Protein AF-A0A3D5E305-F1 (afdb_monomer_lite)

Structure (mmCIF, N/CA/C/O backbone):
data_AF-A0A3D5E305-F1
#
_entry.id   AF-A0A3D5E305-F1
#
loop_
_atom_site.group_PDB
_atom_site.id
_atom_site.type_symbol
_atom_site.label_atom_id
_atom_site.label_alt_id
_atom_site.label_comp_id
_atom_site.label_asym_id
_atom_site.label_entity_id
_atom_site.label_seq_id
_atom_site.pdbx_PDB_ins_code
_atom_site.Cartn_x
_atom_site.Cartn_y
_atom_site.Cartn_z
_atom_site.occupancy
_atom_site.B_iso_or_equiv
_atom_site.auth_seq_id
_atom_site.auth_comp_id
_atom_site.auth_asym_id
_atom_site.auth_atom_id
_atom_site.pdbx_PDB_model_num
ATOM 1 N N . MET A 1 1 ? -7.624 -13.210 17.495 1.00 49.19 1 MET A N 1
ATOM 2 C CA . MET A 1 1 ? -8.219 -12.017 18.137 1.00 49.19 1 MET A CA 1
ATOM 3 C C . MET A 1 1 ? -9.069 -11.338 17.083 1.00 49.19 1 MET A C 1
ATOM 5 O O . MET A 1 1 ? -8.622 -11.290 15.946 1.00 49.19 1 MET A O 1
ATOM 9 N N . ALA A 1 2 ? -10.304 -10.945 17.397 1.00 49.50 2 ALA A N 1
ATOM 10 C CA . ALA A 1 2 ? -11.157 -10.279 16.416 1.00 49.50 2 ALA A CA 1
ATOM 11 C C . ALA A 1 2 ? -10.540 -8.913 16.094 1.00 49.50 2 ALA A C 1
ATOM 13 O O . ALA A 1 2 ? -10.390 -8.101 17.002 1.00 49.50 2 ALA A O 1
ATOM 14 N N . SER A 1 3 ? -10.135 -8.701 14.845 1.00 56.62 3 SER A N 1
ATOM 15 C CA . SER A 1 3 ? -9.758 -7.380 14.346 1.00 56.62 3 SER A CA 1
ATOM 16 C C . SER A 1 3 ? -11.057 -6.682 13.947 1.00 56.62 3 SER A C 1
ATOM 18 O O . SER A 1 3 ? -11.637 -7.084 12.938 1.00 56.62 3 SER A O 1
ATOM 20 N N . PRO A 1 4 ? -11.583 -5.734 14.745 1.00 68.62 4 PRO A N 1
ATOM 21 C CA . PRO A 1 4 ? -12.825 -5.054 14.400 1.00 68.62 4 PRO A CA 1
ATOM 22 C C . PRO A 1 4 ? -12.640 -4.316 13.071 1.00 68.62 4 PRO A C 1
ATOM 24 O O . PRO A 1 4 ? -11.663 -3.595 12.882 1.00 68.62 4 PRO A O 1
ATOM 27 N N . SER A 1 5 ? -13.569 -4.530 12.146 1.00 73.81 5 SER A N 1
ATOM 28 C CA . SER A 1 5 ? -13.535 -3.978 10.786 1.00 73.81 5 SER A CA 1
ATOM 29 C C . SER A 1 5 ? -14.327 -2.674 10.657 1.00 73.81 5 SER A C 1
ATOM 31 O O . SER A 1 5 ? -14.221 -1.968 9.656 1.00 73.81 5 SER A O 1
ATOM 33 N N . SER A 1 6 ? -15.114 -2.339 11.684 1.00 81.56 6 SER A N 1
ATOM 34 C CA . SER A 1 6 ? -15.962 -1.150 11.728 1.00 81.56 6 SER A CA 1
ATOM 35 C C . SER A 1 6 ? -15.926 -0.463 13.096 1.00 81.56 6 SER A C 1
ATOM 37 O O . SER A 1 6 ? -15.647 -1.091 14.121 1.00 81.56 6 SER A O 1
ATOM 39 N N . ARG A 1 7 ? -16.264 0.837 13.129 1.00 78.88 7 ARG A N 1
ATOM 40 C CA . ARG A 1 7 ? -16.392 1.607 14.382 1.00 78.88 7 ARG A CA 1
ATOM 41 C C . ARG A 1 7 ? -17.350 0.954 15.376 1.00 78.88 7 ARG A C 1
ATOM 43 O O . ARG A 1 7 ? -17.046 0.908 16.561 1.00 78.88 7 ARG A O 1
ATOM 50 N N . ALA A 1 8 ? -18.476 0.424 14.902 1.00 83.94 8 ALA A N 1
ATOM 51 C CA . ALA A 1 8 ? -19.464 -0.221 15.762 1.00 83.94 8 ALA A CA 1
ATOM 52 C C . ALA A 1 8 ? -18.885 -1.463 16.464 1.00 83.94 8 ALA A C 1
ATOM 54 O O . ALA A 1 8 ? -19.029 -1.610 17.676 1.00 83.94 8 ALA A O 1
ATOM 55 N N . GLU A 1 9 ? -18.158 -2.311 15.728 1.00 84.12 9 GLU A N 1
ATOM 56 C CA . GLU A 1 9 ? -17.481 -3.481 16.303 1.00 84.12 9 GLU A CA 1
ATOM 57 C C . GLU A 1 9 ? -16.400 -3.084 17.315 1.00 84.12 9 GLU A C 1
ATOM 59 O O . GLU A 1 9 ? -16.259 -3.742 18.349 1.00 84.12 9 GLU A O 1
ATOM 64 N N . LEU A 1 10 ? -15.665 -1.997 17.051 1.00 82.81 10 LEU A N 1
ATOM 65 C CA . LEU A 1 10 ? -14.663 -1.461 17.974 1.00 82.81 10 LEU A CA 1
ATOM 66 C C . LEU A 1 10 ? -15.306 -1.000 19.290 1.00 82.81 10 LEU A C 1
ATOM 68 O O . LEU A 1 10 ? -14.818 -1.351 20.363 1.00 82.81 10 LEU A O 1
ATOM 72 N N . ILE A 1 11 ? -16.430 -0.280 19.223 1.00 85.25 11 ILE A N 1
ATOM 73 C CA . ILE A 1 11 ? -17.167 0.182 20.409 1.00 85.25 11 ILE A CA 1
ATOM 74 C C . ILE A 1 11 ? -17.637 -1.009 21.246 1.00 85.25 11 ILE A C 1
ATOM 76 O O . ILE A 1 11 ? -17.383 -1.053 22.451 1.00 85.25 11 ILE A O 1
ATOM 80 N N . THR A 1 12 ? -18.272 -2.005 20.623 1.00 85.38 12 THR A N 1
ATOM 81 C CA . THR A 1 12 ? -18.732 -3.213 21.326 1.00 85.38 12 THR A CA 1
ATOM 82 C C . THR A 1 12 ? -17.568 -3.984 21.951 1.00 85.38 12 THR A C 1
ATOM 84 O O . THR A 1 12 ? -17.677 -4.473 23.077 1.00 85.38 12 THR A O 1
ATOM 87 N N . TYR A 1 13 ? -16.430 -4.075 21.258 1.00 85.69 13 TYR A N 1
ATOM 88 C CA . TYR A 1 13 ? -15.226 -4.702 21.797 1.00 85.69 13 TYR A CA 1
ATOM 89 C C . TYR A 1 13 ? -14.703 -3.970 23.043 1.00 85.69 13 TYR A C 1
ATOM 91 O O . TYR A 1 13 ? -14.416 -4.618 24.053 1.00 85.69 13 TYR A O 1
ATOM 99 N N . CYS A 1 14 ? -14.634 -2.636 23.000 1.00 84.25 14 CYS A N 1
ATOM 100 C CA . CYS A 1 14 ? -14.194 -1.804 24.120 1.00 84.25 14 CYS A CA 1
ATOM 101 C C . CYS A 1 14 ? -15.149 -1.882 25.319 1.00 84.25 14 CYS A C 1
ATOM 103 O O . CYS A 1 14 ? -14.693 -2.063 26.447 1.00 84.25 14 CYS A O 1
ATOM 105 N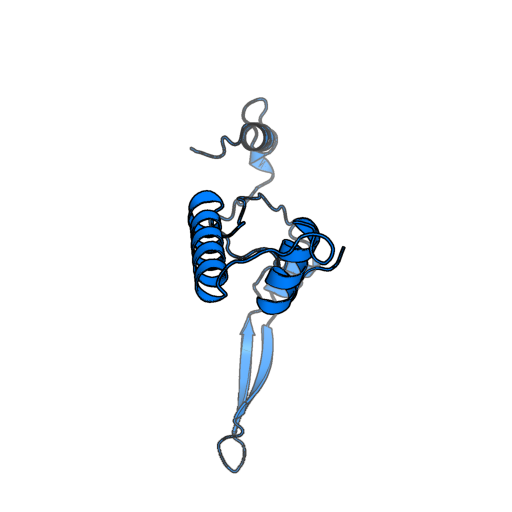 N . LYS A 1 15 ? -16.470 -1.825 25.101 1.00 86.00 15 LYS A N 1
ATOM 106 C CA . LYS A 1 15 ? -17.444 -1.954 26.197 1.00 86.00 15 LYS A CA 1
ATOM 107 C C . LYS A 1 15 ? -17.390 -3.341 26.859 1.00 86.00 15 LYS A C 1
ATOM 109 O O . LYS A 1 15 ? -17.461 -3.443 28.083 1.00 86.00 15 LYS A O 1
ATOM 114 N N . ARG A 1 16 ? -17.139 -4.404 26.082 1.00 87.12 16 ARG A N 1
ATOM 115 C CA . ARG A 1 16 ? -16.910 -5.757 26.624 1.00 87.12 16 ARG A CA 1
ATOM 116 C C . ARG A 1 16 ? -15.632 -5.851 27.462 1.00 87.12 16 ARG A C 1
ATOM 118 O O . ARG A 1 16 ? -15.627 -6.522 28.487 1.00 87.12 16 ARG A O 1
ATOM 125 N N . GLN A 1 17 ? -14.559 -5.182 27.043 1.00 84.19 17 GLN A N 1
ATOM 126 C CA . GLN A 1 17 ? -13.331 -5.043 27.842 1.00 84.19 17 GLN A CA 1
ATOM 127 C C . GLN A 1 17 ? -13.590 -4.308 29.167 1.00 84.19 17 GLN A C 1
ATOM 129 O O . GLN A 1 17 ? -13.039 -4.688 30.195 1.00 84.19 17 GLN A O 1
ATOM 134 N N . LEU 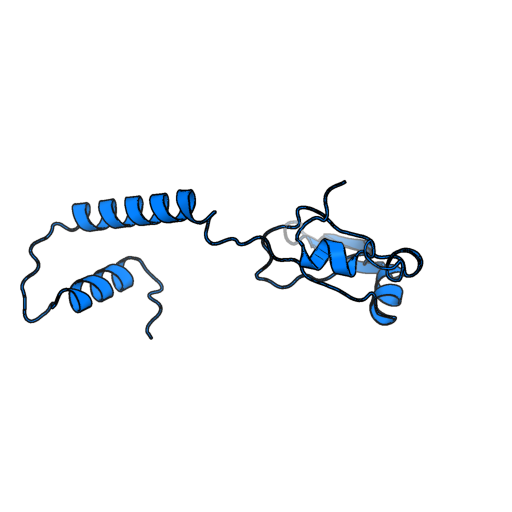A 1 18 ? -14.472 -3.306 29.157 1.00 83.62 18 LEU A N 1
ATOM 135 C CA . LEU A 1 18 ? -14.840 -2.528 30.343 1.00 83.62 18 LEU A CA 1
ATOM 136 C C . LEU A 1 18 ? -15.776 -3.279 31.314 1.00 83.62 18 LEU A C 1
ATOM 138 O O . LEU A 1 18 ? -16.005 -2.814 32.429 1.00 83.62 18 LEU A O 1
ATOM 142 N N . GLY A 1 19 ? -16.285 -4.455 30.927 1.00 82.94 19 GLY A N 1
ATOM 143 C CA . GLY A 1 19 ? -17.088 -5.326 31.790 1.00 82.94 19 GLY A CA 1
ATOM 144 C C . GLY A 1 19 ? -18.583 -5.368 31.467 1.00 82.94 19 GLY A C 1
ATOM 145 O O . GLY A 1 19 ? -19.345 -5.970 32.229 1.00 82.94 19 GLY A O 1
ATOM 146 N N . GLU A 1 20 ? -19.023 -4.792 30.345 1.00 86.38 20 GLU A N 1
ATOM 147 C CA . GLU A 1 20 ? -20.359 -5.077 29.804 1.00 86.38 20 GLU A CA 1
ATOM 148 C C . GLU A 1 20 ? -20.418 -6.570 29.403 1.00 86.38 20 GLU A C 1
ATOM 150 O O . GLU A 1 20 ? -19.497 -7.048 28.728 1.00 86.38 20 GLU A O 1
ATOM 155 N N . PRO A 1 21 ? -21.427 -7.366 29.827 1.00 78.75 21 PRO A N 1
ATOM 156 C CA .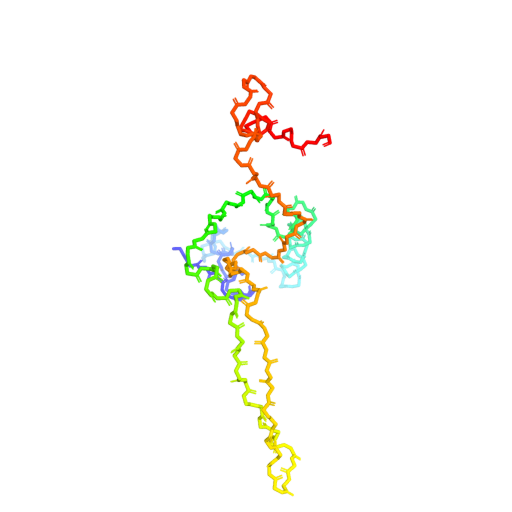 PRO A 1 21 ? -22.774 -6.991 30.288 1.00 78.75 21 PRO A CA 1
ATOM 157 C C . PRO A 1 21 ? -22.991 -6.948 31.813 1.00 78.75 21 PRO A C 1
ATOM 159 O O . PRO A 1 21 ? -24.113 -6.716 32.257 1.00 78.75 21 PRO A O 1
ATOM 162 N N . VAL A 1 22 ? -21.967 -7.227 32.626 1.00 80.38 22 VAL A N 1
ATOM 163 C CA . VAL A 1 22 ? -22.113 -7.321 34.093 1.00 80.38 22 VAL A CA 1
ATOM 164 C C . VAL A 1 22 ? -22.172 -5.932 34.732 1.00 80.38 22 VAL A C 1
ATOM 166 O O . VAL A 1 22 ? -22.949 -5.705 35.657 1.00 80.38 22 VAL A O 1
ATOM 169 N N . LEU A 1 23 ? -21.368 -4.998 34.223 1.00 79.56 23 LEU A N 1
ATOM 170 C CA . LEU A 1 23 ? -21.377 -3.592 34.613 1.00 79.56 23 LEU A CA 1
ATOM 171 C C . LEU A 1 23 ? -22.124 -2.776 33.555 1.00 79.56 23 LEU A C 1
ATOM 173 O O . LEU A 1 23 ? -21.835 -2.879 32.364 1.00 79.56 23 LEU A O 1
ATOM 177 N N . GLN A 1 24 ? -23.077 -1.951 33.995 1.00 80.75 24 GLN A N 1
ATOM 178 C CA . GLN A 1 24 ? -23.757 -0.998 33.120 1.00 80.75 24 GLN A CA 1
ATOM 179 C C . GLN A 1 24 ? -22.864 0.226 32.913 1.00 80.75 24 GLN A C 1
ATOM 181 O O . GLN A 1 24 ? -22.637 1.011 33.835 1.00 80.75 24 GLN A O 1
ATOM 186 N N . VAL A 1 25 ? -22.348 0.376 31.694 1.00 80.19 25 VAL A N 1
ATOM 187 C CA . VAL A 1 25 ? -21.513 1.509 31.290 1.00 80.19 25 VAL A CA 1
ATOM 188 C C . VAL A 1 25 ? -22.418 2.602 30.726 1.00 80.19 25 VAL A C 1
ATOM 190 O O . VAL A 1 25 ? -22.805 2.567 29.561 1.00 80.19 25 VAL A O 1
ATOM 193 N N . ASN A 1 26 ? -22.765 3.577 31.565 1.00 81.88 26 ASN A N 1
ATOM 194 C CA . ASN A 1 26 ? -23.635 4.691 31.186 1.00 81.88 26 ASN A CA 1
ATOM 195 C C . ASN A 1 26 ? -22.809 5.831 30.570 1.00 81.88 26 ASN A C 1
ATOM 197 O O . ASN A 1 26 ? -22.416 6.764 31.267 1.00 81.88 26 ASN A O 1
ATOM 201 N N . ILE A 1 27 ? -22.522 5.728 29.272 1.00 83.44 27 ILE A N 1
ATOM 202 C CA . ILE A 1 27 ? -21.833 6.756 28.478 1.00 83.44 27 ILE A CA 1
ATOM 203 C C . ILE A 1 27 ? -22.672 7.022 27.227 1.00 83.44 27 ILE A C 1
ATOM 205 O O . ILE A 1 27 ? -23.204 6.082 26.638 1.00 83.44 27 ILE A O 1
ATOM 209 N N . ASP A 1 28 ? -22.790 8.291 26.843 1.00 89.19 28 ASP A N 1
ATOM 210 C CA . ASP A 1 28 ? -23.480 8.697 25.618 1.00 89.19 28 ASP A CA 1
ATOM 211 C C . ASP A 1 28 ? -22.691 8.294 24.357 1.00 89.19 28 ASP A C 1
ATOM 213 O O . ASP A 1 28 ? -21.456 8.324 24.341 1.00 89.19 28 ASP A O 1
ATOM 217 N N . ASP A 1 29 ? -23.394 7.940 23.283 1.00 84.38 29 ASP A N 1
ATOM 218 C CA . ASP A 1 29 ? -22.785 7.451 22.042 1.00 84.38 29 ASP A CA 1
ATOM 219 C C . ASP A 1 29 ? -21.990 8.552 21.314 1.00 84.38 29 ASP A C 1
ATOM 221 O O . ASP A 1 29 ? -21.011 8.260 20.623 1.00 84.38 29 ASP A O 1
ATOM 225 N N . GLU A 1 30 ? -22.349 9.827 21.495 1.00 87.62 30 GLU A N 1
ATOM 226 C CA . GLU A 1 30 ? -21.587 10.961 20.954 1.00 87.62 30 GLU A CA 1
ATOM 227 C C . GLU A 1 30 ? -20.206 11.084 21.621 1.00 87.62 30 GLU A C 1
ATOM 229 O O . GLU A 1 30 ? -19.187 11.208 20.941 1.00 87.62 30 GLU A O 1
ATOM 234 N N . GLN A 1 31 ? -20.148 10.929 22.946 1.00 84.50 31 GLN A N 1
ATOM 235 C CA . GLN A 1 31 ? -18.899 10.983 23.713 1.00 84.50 31 GLN A CA 1
ATOM 236 C C . GLN A 1 31 ? -17.943 9.851 23.320 1.00 84.50 31 GLN A C 1
ATOM 238 O O . GLN A 1 31 ? -16.736 10.060 23.208 1.00 84.50 31 GLN A O 1
ATOM 243 N N . VAL A 1 32 ? -18.480 8.658 23.051 1.00 87.00 32 VAL A N 1
ATOM 244 C CA . VAL A 1 32 ? -17.691 7.520 22.558 1.00 87.00 32 VAL A CA 1
ATOM 245 C C . VAL A 1 32 ? -17.073 7.827 21.193 1.00 87.00 32 VAL A C 1
ATOM 247 O O . VAL A 1 32 ? -15.905 7.513 20.970 1.00 87.00 32 VAL A O 1
ATOM 250 N N . ASN A 1 33 ? -17.826 8.450 20.284 1.00 86.44 33 ASN A N 1
ATOM 251 C CA . ASN A 1 33 ? -17.307 8.812 18.967 1.00 86.44 33 ASN A CA 1
ATOM 252 C C . ASN A 1 33 ? -16.210 9.879 19.057 1.00 86.44 33 ASN A C 1
ATOM 254 O O . ASN A 1 33 ? -15.155 9.675 18.462 1.00 86.44 33 ASN A O 1
ATOM 258 N N . ASN A 1 34 ? -16.405 10.927 19.863 1.00 89.12 34 ASN A N 1
ATOM 259 C CA . ASN A 1 34 ? -15.406 11.984 20.053 1.00 89.12 34 ASN A CA 1
ATOM 260 C C . ASN A 1 34 ? -14.071 11.429 20.585 1.00 89.12 34 ASN A C 1
ATOM 262 O O . ASN A 1 34 ? -13.015 11.737 20.045 1.00 89.12 34 ASN A O 1
ATOM 266 N N . VAL A 1 35 ? -14.105 10.528 21.575 1.00 86.56 35 VAL A N 1
ATOM 267 C CA . VAL A 1 35 ? -12.882 9.893 22.109 1.00 86.56 35 VAL A CA 1
ATOM 268 C C . VAL A 1 35 ? -12.186 9.015 21.065 1.00 86.56 35 VAL A C 1
ATOM 270 O O . VAL A 1 35 ? -10.957 8.947 21.032 1.00 86.56 35 VAL A O 1
ATOM 273 N N . ILE A 1 36 ? -12.945 8.330 20.206 1.00 87.31 36 ILE A N 1
ATOM 274 C CA . ILE A 1 36 ? -12.375 7.534 19.112 1.00 87.31 36 ILE A CA 1
ATOM 275 C C . ILE A 1 36 ? -11.685 8.446 18.092 1.00 87.31 36 ILE A C 1
ATOM 277 O O . ILE A 1 36 ? -10.582 8.124 17.651 1.00 87.31 36 ILE A O 1
ATOM 281 N N . ASP A 1 37 ? -12.305 9.571 17.737 1.00 87.50 37 ASP A N 1
ATOM 282 C CA . ASP A 1 37 ? -11.720 10.570 16.839 1.00 87.50 37 ASP A CA 1
ATOM 283 C C . ASP A 1 37 ? -10.427 11.164 17.411 1.00 87.50 37 ASP A C 1
ATOM 285 O O . ASP A 1 37 ? -9.396 11.123 16.736 1.00 87.50 37 ASP A O 1
ATOM 289 N N . ASP A 1 38 ? -10.436 11.579 18.680 1.00 87.94 38 ASP A N 1
ATOM 290 C CA . ASP A 1 38 ? -9.242 12.068 19.379 1.00 87.94 38 ASP A CA 1
ATOM 291 C C . ASP A 1 38 ? -8.138 11.005 19.435 1.00 87.94 38 ASP A C 1
ATOM 293 O O . ASP A 1 38 ? -6.962 11.300 19.227 1.00 87.94 38 ASP A O 1
ATOM 297 N N . THR A 1 39 ? -8.498 9.740 19.674 1.00 84.31 39 THR A N 1
ATOM 298 C CA . THR A 1 39 ? -7.535 8.627 19.707 1.00 84.31 39 THR A CA 1
ATOM 299 C C . THR A 1 39 ? -6.891 8.415 18.341 1.00 84.31 39 THR A C 1
ATOM 301 O O . THR A 1 39 ? -5.679 8.205 18.251 1.00 84.31 39 THR A O 1
ATOM 304 N N . PHE A 1 40 ? -7.680 8.478 17.265 1.00 81.81 40 PHE A N 1
ATOM 305 C CA . PHE A 1 40 ? -7.135 8.387 15.917 1.00 81.81 40 PHE A CA 1
ATOM 306 C C . PHE A 1 40 ? -6.239 9.575 15.604 1.00 81.81 40 PHE A C 1
ATOM 308 O O . PHE A 1 40 ? -5.144 9.360 15.095 1.00 81.81 40 PHE A O 1
ATOM 315 N N . GLN A 1 41 ? -6.647 10.797 15.938 1.00 82.81 41 GLN A N 1
ATOM 316 C CA . GLN A 1 41 ? -5.803 11.973 15.758 1.00 82.81 41 GLN A CA 1
ATOM 317 C C . GLN A 1 41 ? -4.482 11.836 16.528 1.00 82.81 41 GLN A C 1
ATOM 319 O O . GLN A 1 41 ? -3.409 11.997 15.947 1.00 82.81 41 GLN A O 1
ATOM 324 N N . PHE A 1 42 ? -4.541 11.429 17.797 1.00 82.19 42 PHE A N 1
ATOM 325 C CA . PHE A 1 42 ? -3.362 11.199 18.627 1.00 82.19 42 PHE A CA 1
ATOM 326 C C . PHE A 1 42 ? -2.421 10.149 18.022 1.00 82.19 42 PHE A C 1
ATOM 328 O O . PHE A 1 42 ? -1.203 10.340 18.019 1.00 82.19 42 PHE A O 1
ATOM 335 N N . PHE A 1 43 ? -2.967 9.056 17.478 1.00 78.62 43 PHE A N 1
ATOM 336 C CA . PHE A 1 43 ? -2.190 8.023 16.794 1.00 78.62 43 PHE A CA 1
ATOM 337 C C . PHE A 1 43 ? -1.538 8.542 15.505 1.00 78.62 43 PHE A C 1
ATOM 339 O O . PHE A 1 43 ? -0.373 8.246 15.240 1.00 78.62 43 PHE A O 1
ATOM 346 N N . GLN A 1 44 ? -2.257 9.335 14.711 1.00 76.44 44 GLN A N 1
ATOM 347 C CA . GLN A 1 44 ? -1.720 9.913 13.477 1.00 76.44 44 GLN A CA 1
ATOM 348 C C . GLN A 1 44 ? -0.561 10.874 13.775 1.00 76.44 44 GLN A C 1
ATOM 350 O O . GLN A 1 44 ? 0.482 10.790 13.124 1.00 76.44 44 GLN A O 1
ATOM 355 N N . GLU A 1 45 ? -0.710 11.720 14.798 1.00 77.12 45 GLU A N 1
ATOM 356 C CA . GLU A 1 45 ? 0.295 12.705 15.208 1.00 77.12 45 GLU A CA 1
ATOM 357 C C . GLU A 1 45 ? 1.531 12.066 15.860 1.00 77.12 45 GLU A C 1
ATOM 359 O O . GLU A 1 45 ? 2.657 12.445 15.539 1.00 77.12 45 GLU A O 1
ATOM 364 N N . ASN A 1 46 ? 1.356 11.079 16.748 1.00 74.19 46 ASN A N 1
ATOM 365 C CA . ASN A 1 46 ? 2.478 10.492 17.494 1.00 74.19 46 ASN A CA 1
ATOM 366 C C . ASN A 1 46 ? 3.166 9.333 16.768 1.00 74.19 46 ASN A C 1
ATOM 368 O O . ASN A 1 46 ? 4.348 9.083 17.002 1.00 74.19 46 ASN A O 1
ATOM 372 N N . CYS A 1 47 ? 2.453 8.608 15.905 1.00 67.62 47 CYS A N 1
ATOM 373 C CA . CYS A 1 47 ? 2.972 7.395 15.273 1.00 67.62 47 CYS A CA 1
ATOM 374 C C . CYS A 1 47 ? 3.186 7.530 13.760 1.00 67.62 47 CYS A C 1
ATOM 376 O O . CYS A 1 47 ? 3.396 6.510 13.112 1.00 67.62 47 CYS A O 1
ATOM 378 N N . TYR A 1 48 ? 3.140 8.739 13.179 1.00 65.25 48 TYR A N 1
ATOM 379 C CA . TYR A 1 48 ? 3.293 8.956 11.729 1.00 65.25 48 TYR A CA 1
ATOM 380 C C . TYR A 1 48 ? 2.371 8.038 10.902 1.00 65.25 48 TYR A C 1
ATOM 382 O O . TYR A 1 48 ? 2.827 7.330 10.005 1.00 65.25 48 TYR A O 1
ATOM 390 N N . ASN A 1 49 ? 1.076 7.979 11.235 1.00 65.31 49 ASN A N 1
ATOM 391 C CA . ASN A 1 49 ? 0.124 7.013 10.648 1.00 65.31 49 ASN A CA 1
ATOM 392 C C . ASN A 1 49 ? 0.524 5.526 10.804 1.00 65.31 49 ASN A C 1
ATOM 394 O O . ASN A 1 49 ? 0.080 4.679 10.032 1.00 65.31 49 ASN A O 1
ATOM 398 N N . GLY A 1 50 ? 1.356 5.186 11.790 1.00 68.44 50 GLY A N 1
ATOM 399 C CA . GLY A 1 50 ? 1.897 3.837 11.969 1.00 68.44 50 GLY A CA 1
ATOM 400 C C . GLY A 1 50 ? 2.998 3.475 10.968 1.00 68.44 50 GLY A C 1
ATOM 401 O O . GLY A 1 50 ? 3.274 2.294 10.776 1.00 68.44 50 GLY A O 1
ATOM 402 N N . MET A 1 51 ? 3.608 4.464 10.309 1.00 70.94 51 MET A N 1
ATOM 403 C CA . MET A 1 51 ? 4.690 4.240 9.355 1.00 70.94 51 MET A CA 1
ATOM 404 C C . MET A 1 51 ? 6.046 4.351 10.050 1.00 70.94 51 MET A C 1
ATOM 406 O O . MET A 1 51 ? 6.395 5.386 10.615 1.00 70.94 51 MET A O 1
ATOM 410 N N . GLU A 1 52 ? 6.842 3.292 9.955 1.00 75.44 52 GLU A N 1
ATOM 411 C CA . GLU A 1 52 ? 8.228 3.281 10.409 1.00 75.44 52 GLU A CA 1
ATOM 412 C C . GLU A 1 52 ? 9.184 3.390 9.216 1.00 75.44 52 GLU A C 1
ATOM 414 O O . GLU A 1 52 ? 8.943 2.842 8.136 1.00 75.44 52 GLU A O 1
ATOM 419 N N . ARG A 1 53 ? 10.304 4.097 9.405 1.00 75.38 53 ARG A N 1
ATOM 420 C CA . ARG A 1 53 ? 11.380 4.141 8.411 1.00 75.38 53 ARG A CA 1
ATOM 421 C C . ARG A 1 53 ? 12.165 2.832 8.463 1.00 75.38 53 ARG A C 1
ATOM 423 O O . ARG A 1 53 ? 12.999 2.651 9.341 1.00 75.38 53 ARG A O 1
ATOM 430 N N . ALA A 1 54 ? 11.937 1.964 7.485 1.00 78.12 54 ALA A N 1
ATOM 431 C CA . ALA A 1 54 ? 12.693 0.730 7.308 1.00 78.12 54 ALA A CA 1
ATOM 432 C C . ALA A 1 54 ? 13.655 0.821 6.112 1.00 78.12 54 ALA A C 1
ATOM 434 O O . ALA A 1 54 ? 13.350 1.449 5.095 1.00 78.12 54 ALA A O 1
ATOM 435 N N . TYR A 1 55 ? 14.808 0.156 6.218 1.00 83.38 55 TYR A N 1
ATOM 436 C CA . TYR A 1 55 ? 15.717 -0.062 5.093 1.00 83.38 55 TYR A CA 1
ATOM 437 C C . TYR A 1 55 ? 15.440 -1.435 4.474 1.00 83.38 55 TYR A C 1
ATOM 439 O O . TYR A 1 55 ? 15.601 -2.463 5.130 1.00 83.38 55 TYR A O 1
ATOM 447 N N . LEU A 1 56 ? 15.033 -1.451 3.204 1.00 83.44 56 LEU A N 1
ATOM 448 C CA . LEU A 1 56 ? 14.829 -2.669 2.419 1.00 83.44 56 LEU A CA 1
ATOM 449 C C . LEU A 1 56 ? 15.996 -2.853 1.446 1.00 83.44 56 LEU A C 1
ATOM 451 O O . LEU A 1 56 ? 16.408 -1.904 0.779 1.00 83.44 56 LEU A O 1
ATOM 455 N N . TYR A 1 57 ? 16.509 -4.078 1.356 1.00 83.38 57 TYR A N 1
ATOM 456 C CA . TYR A 1 57 ? 17.542 -4.456 0.397 1.00 83.38 57 TYR A CA 1
ATOM 457 C C . TYR A 1 57 ? 16.919 -5.272 -0.739 1.00 83.38 57 TYR A C 1
ATOM 459 O O . TYR A 1 57 ? 16.178 -6.222 -0.500 1.00 83.38 57 TYR A O 1
ATOM 467 N N . HIS A 1 58 ? 17.228 -4.901 -1.982 1.00 84.50 58 HIS A N 1
ATOM 468 C CA . HIS A 1 58 ? 16.864 -5.666 -3.176 1.00 84.50 58 HIS A CA 1
ATOM 469 C C . HIS A 1 58 ? 18.114 -5.903 -4.015 1.00 84.50 58 HIS A C 1
ATOM 471 O O . HIS A 1 58 ? 18.776 -4.949 -4.430 1.00 84.50 58 HIS A O 1
ATOM 477 N N . GLU A 1 59 ? 18.443 -7.167 -4.262 1.00 84.44 59 GLU A N 1
ATOM 478 C CA . GLU A 1 59 ? 19.529 -7.531 -5.167 1.00 84.44 59 GLU A CA 1
ATOM 479 C C . GLU A 1 59 ? 19.016 -7.532 -6.611 1.00 84.44 59 GLU A C 1
ATOM 481 O O . GLU A 1 59 ? 18.032 -8.195 -6.932 1.00 84.44 59 GLU A O 1
ATOM 486 N N . ILE A 1 60 ? 19.690 -6.797 -7.502 1.00 85.00 60 ILE A N 1
ATOM 487 C CA . ILE A 1 60 ? 19.323 -6.767 -8.923 1.00 85.00 60 ILE A CA 1
ATOM 488 C C . ILE A 1 60 ? 19.693 -8.109 -9.564 1.00 85.00 60 ILE A C 1
ATOM 490 O O . ILE A 1 60 ? 20.856 -8.358 -9.901 1.00 85.00 60 ILE A O 1
ATOM 494 N N . SER A 1 61 ? 18.678 -8.943 -9.779 1.00 87.31 61 SER A N 1
ATOM 495 C CA . SER A 1 61 ? 18.812 -10.263 -10.393 1.00 87.31 61 SER A CA 1
ATOM 496 C C . SER A 1 61 ? 18.988 -10.198 -11.922 1.00 87.31 61 SER A C 1
ATOM 498 O O . SER A 1 61 ? 18.815 -9.155 -12.561 1.00 87.31 61 SER A O 1
ATOM 500 N N . ALA A 1 62 ? 19.343 -11.328 -12.546 1.00 85.75 62 ALA A N 1
ATOM 501 C CA . ALA A 1 62 ? 19.398 -11.442 -14.009 1.00 85.75 62 ALA A CA 1
ATOM 502 C C . ALA A 1 62 ? 18.010 -11.268 -14.661 1.00 85.75 62 ALA A C 1
ATOM 504 O O . ALA A 1 62 ? 17.900 -10.673 -15.738 1.00 85.75 62 ALA A O 1
ATOM 505 N N . ASP A 1 63 ? 16.955 -11.713 -13.979 1.00 84.88 63 ASP A N 1
ATOM 506 C CA . ASP A 1 63 ? 15.571 -11.554 -14.428 1.00 84.88 63 ASP A CA 1
ATOM 507 C C . ASP A 1 63 ? 15.142 -10.085 -14.385 1.00 84.88 63 ASP A C 1
ATOM 509 O O . ASP A 1 63 ? 14.519 -9.597 -15.329 1.00 84.88 63 ASP A O 1
ATOM 513 N N . ASP A 1 64 ? 15.556 -9.338 -13.355 1.00 83.50 64 ASP A N 1
ATOM 514 C CA . ASP A 1 64 ? 15.310 -7.894 -13.283 1.00 83.50 64 ASP A CA 1
ATOM 515 C C . ASP A 1 64 ? 15.983 -7.151 -14.443 1.00 83.50 64 ASP A C 1
ATOM 517 O O . ASP A 1 64 ? 15.355 -6.308 -15.079 1.00 83.50 64 ASP A O 1
ATOM 521 N N . LYS A 1 65 ? 17.229 -7.502 -14.792 1.00 85.00 65 LYS A N 1
ATOM 522 C CA . LYS A 1 65 ? 17.930 -6.906 -15.946 1.00 85.00 65 LYS A CA 1
ATOM 523 C C . LYS A 1 65 ? 17.211 -7.190 -17.262 1.00 85.00 65 LYS A C 1
ATOM 525 O O . LYS A 1 65 ? 17.107 -6.306 -18.110 1.00 85.00 65 LYS A O 1
ATOM 530 N N . THR A 1 66 ? 16.696 -8.407 -17.414 1.00 85.94 66 THR A N 1
ATOM 531 C CA . THR A 1 66 ? 15.913 -8.800 -18.591 1.00 85.94 66 THR A CA 1
ATOM 532 C C . THR A 1 66 ? 14.603 -8.015 -18.651 1.00 85.94 66 THR A C 1
ATOM 534 O O . THR A 1 66 ? 14.240 -7.500 -19.708 1.00 85.94 66 THR A O 1
ATOM 537 N N . ARG A 1 67 ? 13.930 -7.835 -17.507 1.00 85.56 67 ARG A N 1
ATOM 538 C CA . ARG A 1 67 ? 12.713 -7.023 -17.397 1.00 85.56 67 ARG A CA 1
ATOM 539 C C . ARG A 1 67 ? 12.977 -5.552 -17.715 1.00 85.56 67 ARG A C 1
ATOM 541 O O . ARG A 1 67 ? 12.190 -4.952 -18.435 1.00 85.56 67 ARG A O 1
ATOM 548 N N . PHE A 1 68 ? 14.074 -4.966 -17.247 1.00 86.31 68 PHE A N 1
ATOM 549 C CA . PHE A 1 68 ? 14.394 -3.559 -17.520 1.00 86.31 68 PHE A CA 1
ATOM 550 C C . PHE A 1 68 ? 14.653 -3.268 -19.002 1.00 86.31 68 PHE A C 1
ATOM 552 O O . PHE A 1 68 ? 14.391 -2.157 -19.456 1.00 86.31 68 PHE A O 1
ATOM 559 N N . ALA A 1 69 ? 15.143 -4.255 -19.754 1.00 84.25 69 ALA A N 1
ATOM 560 C CA . ALA A 1 69 ? 15.395 -4.134 -21.189 1.00 84.25 69 ALA A CA 1
ATOM 561 C C . ALA A 1 69 ? 14.156 -4.415 -22.061 1.00 84.25 69 ALA A C 1
ATOM 563 O O . ALA A 1 69 ? 14.193 -4.184 -23.270 1.00 84.25 69 ALA A O 1
ATOM 564 N N . ALA A 1 70 ? 13.073 -4.930 -21.475 1.00 84.38 70 ALA A N 1
ATOM 565 C CA . ALA A 1 70 ? 11.864 -5.279 -22.202 1.00 84.38 70 ALA A CA 1
ATOM 566 C C . ALA A 1 70 ? 10.918 -4.077 -22.383 1.00 84.38 70 ALA A C 1
ATOM 568 O O . ALA A 1 70 ? 10.993 -3.046 -21.712 1.00 84.38 70 ALA A O 1
ATOM 569 N N . THR A 1 71 ? 10.006 -4.214 -23.338 1.00 83.06 71 THR A N 1
ATOM 570 C CA . THR A 1 71 ? 8.884 -3.299 -23.557 1.00 83.06 71 THR A CA 1
ATOM 571 C C . THR A 1 71 ? 7.642 -4.155 -23.726 1.00 83.06 71 THR A C 1
ATOM 573 O O . THR A 1 71 ? 7.666 -5.135 -24.472 1.00 83.06 71 THR A O 1
ATOM 576 N N . VAL A 1 72 ? 6.573 -3.818 -23.011 1.00 83.50 72 VAL A N 1
ATOM 577 C CA . VAL A 1 72 ? 5.322 -4.578 -23.038 1.00 83.50 72 VAL A CA 1
ATOM 578 C C . VAL A 1 72 ? 4.272 -3.787 -23.800 1.00 83.50 72 VAL A C 1
ATOM 580 O O . VAL A 1 72 ? 4.051 -2.604 -23.545 1.00 83.50 72 VAL A O 1
ATOM 583 N N . THR A 1 73 ? 3.607 -4.455 -24.739 1.00 82.44 73 THR A N 1
ATOM 584 C CA . THR A 1 73 ? 2.462 -3.885 -25.445 1.00 82.44 73 THR A CA 1
ATOM 585 C C . THR A 1 73 ? 1.222 -4.012 -24.572 1.00 82.44 73 THR A C 1
ATOM 587 O O . THR A 1 73 ? 0.711 -5.112 -24.360 1.00 82.44 73 THR A O 1
ATOM 590 N N . LYS A 1 74 ? 0.707 -2.885 -24.089 1.00 80.69 74 LYS A N 1
ATOM 591 C CA . LYS A 1 74 ? -0.556 -2.814 -23.364 1.00 80.69 74 LYS A CA 1
ATOM 592 C C . LYS A 1 74 ? -1.647 -2.314 -24.293 1.00 80.69 74 LYS A C 1
ATOM 594 O O . LYS A 1 74 ? -1.565 -1.227 -24.859 1.00 80.69 74 LYS A O 1
ATOM 599 N N . THR A 1 75 ? -2.686 -3.120 -24.451 1.00 79.81 75 THR A N 1
ATOM 600 C CA . THR A 1 75 ? -3.847 -2.745 -25.257 1.00 79.81 75 THR A CA 1
ATOM 601 C C . THR A 1 75 ? -4.893 -2.133 -24.339 1.00 79.81 75 THR A C 1
ATOM 603 O O . THR A 1 75 ? -5.398 -2.806 -23.443 1.00 79.81 75 THR A O 1
ATOM 606 N N . VAL A 1 76 ? -5.199 -0.855 -24.543 1.00 78.62 76 VAL A N 1
ATOM 607 C CA . VAL A 1 76 ? -6.254 -0.146 -23.815 1.00 78.62 76 VAL A CA 1
ATOM 608 C C . VAL A 1 76 ? -7.442 -0.005 -24.753 1.00 78.62 76 VAL A C 1
ATOM 610 O O . VAL A 1 76 ? -7.304 0.482 -25.874 1.00 78.62 76 VAL A O 1
ATOM 613 N N . THR A 1 77 ? -8.606 -0.463 -24.301 1.00 79.38 77 THR A N 1
ATOM 614 C CA . THR A 1 77 ? -9.863 -0.311 -25.036 1.00 79.38 77 THR A CA 1
ATOM 615 C C . THR A 1 77 ? -10.721 0.708 -24.310 1.00 79.38 77 THR A C 1
ATOM 617 O O . THR A 1 77 ? -11.110 0.478 -23.165 1.00 79.38 77 THR A O 1
ATOM 620 N N . ASP A 1 78 ? -11.002 1.826 -24.972 1.00 75.25 78 ASP A N 1
ATOM 621 C CA . ASP A 1 78 ? -11.971 2.794 -24.482 1.00 75.25 78 ASP A CA 1
ATOM 622 C C . ASP A 1 78 ? -13.381 2.257 -24.756 1.00 75.25 78 ASP A C 1
ATOM 624 O O . ASP A 1 78 ? -13.751 1.962 -25.897 1.00 75.25 78 ASP A O 1
ATOM 628 N N . THR A 1 79 ? -14.148 2.065 -23.685 1.00 80.31 79 THR A N 1
ATOM 629 C CA . THR A 1 79 ? -15.519 1.539 -23.738 1.00 80.31 79 THR A CA 1
ATOM 630 C C . THR A 1 79 ? -16.570 2.642 -23.849 1.00 80.31 79 THR A C 1
ATOM 632 O O . THR A 1 79 ? -17.738 2.332 -24.065 1.00 80.31 79 THR A O 1
ATOM 635 N N . ASN A 1 80 ? -16.174 3.917 -23.766 1.00 78.69 80 ASN A N 1
ATOM 636 C CA . ASN A 1 80 ? -17.092 5.058 -23.801 1.00 78.69 80 ASN A CA 1
ATOM 637 C C . ASN A 1 80 ? -17.388 5.585 -25.219 1.00 78.69 80 ASN A C 1
ATOM 639 O O . ASN A 1 80 ? -18.156 6.535 -25.367 1.00 78.69 80 ASN A O 1
ATOM 643 N N . VAL A 1 81 ? -16.816 4.983 -26.269 1.00 76.44 81 VAL A N 1
ATOM 644 C CA . VAL A 1 81 ? -17.039 5.362 -27.677 1.00 76.44 81 VAL A CA 1
ATOM 645 C C . VAL A 1 81 ? -17.533 4.148 -28.468 1.00 76.44 81 VAL A C 1
ATOM 647 O O . VAL A 1 81 ? -17.045 3.042 -28.265 1.00 76.44 81 VAL A O 1
ATOM 650 N N . THR A 1 82 ? -18.510 4.335 -29.366 1.00 77.31 82 THR A N 1
ATOM 651 C CA . THR A 1 82 ? -19.000 3.289 -30.286 1.00 77.31 82 THR A CA 1
ATOM 652 C C . THR A 1 82 ? -18.667 3.668 -31.735 1.00 77.31 82 THR A C 1
ATOM 654 O O . THR A 1 82 ? -19.140 4.711 -32.192 1.00 77.31 82 THR A O 1
ATOM 657 N N . PRO A 1 83 ? -17.913 2.847 -32.491 1.00 76.06 83 PRO A N 1
ATOM 658 C CA . PRO A 1 83 ? -17.274 1.592 -32.078 1.00 76.06 83 PRO A CA 1
ATOM 659 C C . PRO A 1 83 ? -16.126 1.821 -31.082 1.00 76.06 83 PRO A C 1
ATOM 661 O O . PRO A 1 83 ? -15.464 2.856 -31.135 1.00 76.06 83 PRO A O 1
ATOM 664 N N . ASN A 1 84 ? -15.904 0.850 -30.187 1.00 76.88 84 ASN A N 1
ATOM 665 C CA . ASN A 1 84 ? -14.844 0.899 -29.178 1.00 76.88 84 ASN A CA 1
ATOM 666 C C . ASN A 1 84 ? -13.498 1.216 -29.834 1.00 76.88 84 ASN A C 1
ATOM 668 O O . ASN A 1 84 ? -13.056 0.511 -30.744 1.00 76.88 84 ASN A O 1
ATOM 672 N N . ALA A 1 85 ? -12.846 2.274 -29.362 1.00 79.56 85 ALA A N 1
ATOM 673 C CA . ALA A 1 85 ? -11.520 2.636 -29.826 1.00 79.56 85 ALA A CA 1
ATOM 674 C C . ALA A 1 85 ? -10.483 1.823 -29.044 1.00 79.56 85 ALA A C 1
ATOM 676 O O . ALA A 1 85 ? -10.394 1.916 -27.818 1.00 79.56 85 ALA A O 1
ATOM 677 N N . THR A 1 86 ? -9.690 1.021 -29.752 1.00 81.25 86 THR A N 1
ATOM 678 C CA . THR A 1 86 ? -8.592 0.252 -29.160 1.00 81.25 86 THR A CA 1
ATOM 679 C C . THR A 1 86 ? -7.259 0.880 -29.554 1.00 81.25 86 THR A C 1
ATOM 681 O O . THR A 1 86 ? -6.942 0.983 -30.737 1.00 81.25 86 THR A O 1
ATOM 684 N N . GLY A 1 87 ? -6.474 1.289 -28.557 1.00 80.44 87 GLY A N 1
ATOM 685 C CA . GLY A 1 87 ? -5.114 1.794 -28.728 1.00 80.44 87 GLY A CA 1
ATOM 686 C C . GLY A 1 87 ? -4.091 0.829 -28.133 1.00 80.44 87 GLY A C 1
ATOM 687 O O . GLY A 1 87 ? -4.247 0.367 -27.001 1.00 80.44 87 GLY A O 1
ATOM 688 N N . THR A 1 88 ? -3.037 0.519 -28.885 1.00 84.81 88 THR A N 1
ATOM 689 C CA . THR A 1 88 ? -1.887 -0.259 -28.403 1.00 84.81 88 THR A CA 1
ATOM 690 C C . THR A 1 88 ? -0.785 0.687 -27.947 1.00 84.81 88 THR A C 1
ATOM 692 O O . THR A 1 88 ? -0.278 1.476 -28.744 1.00 84.81 88 THR A O 1
ATOM 695 N N . TRP A 1 89 ? -0.394 0.579 -26.684 1.00 82.19 89 TRP A N 1
ATOM 696 C CA . TRP A 1 89 ? 0.659 1.374 -26.063 1.00 82.19 89 TRP A CA 1
ATOM 697 C C . TRP A 1 89 ? 1.875 0.495 -25.798 1.00 82.19 89 TRP A C 1
ATOM 699 O O . TRP A 1 89 ? 1.732 -0.651 -25.379 1.00 82.19 89 TRP A O 1
ATOM 709 N N . LEU A 1 90 ? 3.070 1.024 -26.040 1.00 84.50 90 LEU A N 1
ATOM 710 C CA . LEU A 1 90 ? 4.325 0.376 -25.672 1.00 84.50 90 LEU A CA 1
ATOM 711 C C . LEU A 1 90 ? 4.796 0.982 -24.347 1.00 84.50 90 LEU A C 1
ATOM 713 O O . LEU A 1 90 ? 5.151 2.157 -24.302 1.00 84.50 90 LEU A O 1
ATOM 717 N N . GLU A 1 91 ? 4.767 0.196 -23.272 1.00 84.69 91 GLU A N 1
ATOM 718 C CA . GLU A 1 91 ? 5.195 0.617 -21.935 1.00 84.69 91 GLU A CA 1
ATOM 719 C C . GLU A 1 91 ? 6.559 -0.007 -21.601 1.00 84.69 91 GLU A C 1
ATOM 721 O O . GLU A 1 91 ? 6.775 -1.210 -21.775 1.00 84.69 91 GLU A O 1
ATOM 726 N N . ALA A 1 92 ? 7.496 0.811 -21.118 1.00 83.69 92 ALA A N 1
ATOM 727 C CA . ALA A 1 92 ? 8.796 0.334 -20.654 1.00 83.69 92 ALA A CA 1
ATOM 728 C C . ALA A 1 92 ? 8.658 -0.351 -19.285 1.00 83.69 92 ALA A C 1
ATOM 730 O O . ALA A 1 92 ? 8.036 0.193 -18.374 1.00 83.69 92 ALA A O 1
ATOM 731 N N . THR A 1 93 ? 9.286 -1.512 -19.097 1.00 85.12 93 THR A N 1
ATOM 732 C CA . THR A 1 93 ? 9.186 -2.306 -17.856 1.00 85.12 93 THR A CA 1
ATOM 733 C C . THR A 1 93 ? 10.315 -2.035 -16.853 1.00 85.12 93 THR A C 1
ATOM 735 O O . THR A 1 93 ? 10.688 -2.898 -16.055 1.00 85.12 93 THR A O 1
ATOM 738 N N . ASN A 1 94 ? 10.857 -0.813 -16.854 1.00 85.31 94 ASN A N 1
ATOM 739 C CA . ASN A 1 94 ? 11.950 -0.394 -15.972 1.00 85.31 94 ASN A CA 1
ATOM 740 C C . ASN A 1 94 ? 11.460 0.017 -14.568 1.00 85.31 94 ASN A C 1
ATOM 742 O O . ASN A 1 94 ? 11.566 1.177 -14.176 1.00 85.31 94 ASN A O 1
ATOM 746 N N . PHE A 1 95 ? 10.888 -0.927 -13.821 1.00 85.75 95 PHE A N 1
ATOM 747 C CA . PHE A 1 95 ? 10.438 -0.718 -12.441 1.00 85.75 95 PHE A CA 1
ATOM 748 C C . PHE A 1 95 ? 10.831 -1.888 -11.535 1.00 85.75 95 PHE A C 1
ATOM 750 O O . PHE A 1 95 ? 10.947 -3.035 -11.982 1.00 85.75 95 PHE A O 1
ATOM 757 N N . ILE A 1 96 ? 11.013 -1.601 -10.246 1.00 85.50 96 ILE A N 1
ATOM 758 C CA . ILE A 1 96 ? 11.251 -2.602 -9.202 1.00 85.50 96 ILE A CA 1
ATOM 759 C C . ILE A 1 96 ? 9.935 -2.806 -8.441 1.00 85.50 96 ILE A C 1
ATOM 761 O O . ILE A 1 96 ? 9.368 -1.818 -7.971 1.00 85.50 96 ILE A O 1
ATOM 765 N N . PRO A 1 97 ? 9.418 -4.043 -8.331 1.00 86.06 97 PRO A N 1
ATOM 766 C CA . PRO A 1 97 ? 8.238 -4.313 -7.524 1.00 86.06 97 PRO A CA 1
ATOM 767 C C . PRO A 1 97 ? 8.563 -4.105 -6.042 1.00 86.06 97 PRO A C 1
ATOM 769 O O . PRO A 1 97 ? 9.575 -4.599 -5.546 1.00 86.06 97 PRO A O 1
ATOM 772 N N . ILE A 1 98 ? 7.692 -3.383 -5.341 1.00 87.56 98 ILE A N 1
ATOM 773 C CA . ILE A 1 98 ? 7.803 -3.149 -3.901 1.00 87.56 98 ILE A CA 1
ATOM 774 C C . ILE A 1 98 ? 6.730 -3.938 -3.144 1.00 87.56 98 ILE A C 1
ATOM 776 O O . ILE A 1 98 ? 5.656 -4.184 -3.698 1.00 87.56 98 ILE A O 1
ATOM 780 N N . PRO A 1 99 ? 6.992 -4.346 -1.893 1.00 86.19 99 PRO A N 1
ATOM 781 C CA . PRO A 1 99 ? 5.967 -4.925 -1.034 1.00 86.19 99 PRO A CA 1
ATOM 782 C C . PRO A 1 99 ? 4.815 -3.948 -0.757 1.00 86.19 99 PRO A C 1
ATOM 784 O O . PRO A 1 99 ? 5.038 -2.749 -0.621 1.00 86.19 99 PRO A O 1
ATOM 787 N N . ASP A 1 100 ? 3.603 -4.477 -0.576 1.00 84.81 100 ASP A N 1
ATOM 788 C CA . ASP A 1 100 ? 2.367 -3.695 -0.372 1.00 84.81 100 ASP A CA 1
ATOM 789 C C . ASP A 1 100 ? 2.378 -2.810 0.892 1.00 84.81 100 ASP A C 1
ATOM 791 O O . ASP A 1 100 ? 1.735 -1.770 0.951 1.00 84.81 100 ASP A O 1
ATOM 795 N N . HIS A 1 101 ? 3.172 -3.173 1.903 1.00 83.38 101 HIS A N 1
ATOM 796 C CA . HIS A 1 101 ? 3.304 -2.375 3.126 1.00 83.38 101 HIS A CA 1
ATOM 797 C C . HIS A 1 101 ? 4.166 -1.109 2.950 1.00 83.38 101 HIS A C 1
ATOM 799 O O . HIS A 1 101 ? 4.255 -0.299 3.872 1.00 83.38 101 HIS A O 1
ATOM 805 N N . VAL A 1 102 ? 4.842 -0.935 1.807 1.00 83.81 102 VAL A N 1
ATOM 806 C CA . VAL A 1 102 ? 5.692 0.233 1.548 1.00 83.81 102 VAL A CA 1
ATOM 807 C C . VAL A 1 102 ? 4.844 1.367 0.983 1.00 83.81 102 VAL A C 1
ATOM 809 O O . VAL A 1 102 ? 4.503 1.384 -0.196 1.00 83.81 102 VAL A O 1
ATOM 812 N N . VAL A 1 103 ? 4.548 2.353 1.828 1.00 84.31 103 VAL A N 1
ATOM 813 C CA . VAL A 1 103 ? 3.726 3.519 1.457 1.00 84.31 103 VAL A CA 1
ATOM 814 C C . VAL A 1 103 ? 4.522 4.560 0.658 1.00 84.31 103 VAL A C 1
ATOM 816 O O . VAL A 1 103 ? 3.961 5.300 -0.147 1.00 84.31 103 VAL A O 1
ATOM 819 N N . GLY A 1 104 ? 5.844 4.622 0.841 1.00 83.75 104 GLY A N 1
ATOM 820 C CA . GLY A 1 104 ? 6.688 5.571 0.120 1.00 83.75 104 GLY A CA 1
ATOM 821 C C . GLY A 1 104 ? 8.181 5.298 0.260 1.00 83.75 104 GLY A C 1
ATOM 822 O O . GLY A 1 104 ? 8.636 4.705 1.235 1.00 83.75 104 GLY A O 1
ATOM 823 N N . ILE A 1 105 ? 8.950 5.760 -0.729 1.00 83.38 105 ILE A N 1
ATOM 824 C CA . ILE A 1 105 ? 10.412 5.647 -0.768 1.00 83.38 105 ILE A CA 1
ATOM 825 C C . ILE A 1 105 ? 10.998 7.054 -0.704 1.00 83.38 105 ILE A C 1
ATOM 827 O O . ILE A 1 105 ? 10.830 7.848 -1.627 1.00 83.38 105 ILE A O 1
ATOM 831 N N . THR A 1 106 ? 11.712 7.373 0.373 1.00 85.56 106 THR A N 1
ATOM 832 C CA . THR A 1 106 ? 12.369 8.683 0.519 1.00 85.56 106 THR A CA 1
ATOM 833 C C . THR A 1 106 ? 13.682 8.761 -0.261 1.00 85.56 106 THR A C 1
ATOM 835 O O . THR A 1 106 ? 14.052 9.827 -0.754 1.00 85.56 106 THR A O 1
ATOM 838 N N . ARG A 1 107 ? 14.432 7.652 -0.344 1.00 82.12 107 ARG A N 1
ATOM 839 C CA . ARG A 1 107 ? 15.761 7.626 -0.966 1.00 82.12 107 ARG A CA 1
ATOM 840 C C . ARG A 1 107 ? 16.140 6.213 -1.404 1.00 82.12 107 ARG A C 1
ATOM 842 O O . ARG A 1 107 ? 15.801 5.250 -0.726 1.00 82.12 107 ARG A O 1
ATOM 849 N N . VAL A 1 108 ? 16.859 6.112 -2.521 1.00 83.00 108 VAL A N 1
ATOM 850 C CA . VAL A 1 108 ? 17.416 4.858 -3.047 1.00 83.00 108 VAL A CA 1
ATOM 851 C C . VAL A 1 108 ? 18.936 4.967 -3.009 1.00 83.00 108 VAL A C 1
ATOM 853 O O . VAL A 1 108 ? 19.495 5.936 -3.522 1.00 83.00 108 VAL A O 1
ATOM 856 N N . PHE A 1 109 ? 19.601 3.984 -2.405 1.00 79.69 109 PHE A N 1
ATOM 857 C CA . PHE A 1 109 ? 21.058 3.947 -2.293 1.00 79.69 109 PHE A CA 1
ATOM 858 C C . PHE A 1 109 ? 21.631 2.903 -3.251 1.00 79.69 109 PHE A C 1
ATOM 860 O O . PHE A 1 109 ? 21.334 1.716 -3.147 1.00 79.69 109 PHE A O 1
ATOM 867 N N . GLY A 1 110 ? 22.451 3.350 -4.204 1.00 78.12 110 GLY A N 1
ATOM 868 C CA . GLY A 1 110 ? 23.170 2.463 -5.115 1.00 78.12 110 GLY A CA 1
ATOM 869 C C . GLY A 1 110 ? 24.437 1.929 -4.456 1.00 78.12 110 GLY A C 1
ATOM 870 O O . GLY A 1 110 ? 25.430 2.647 -4.358 1.00 78.12 110 GLY A O 1
ATOM 871 N N . LEU A 1 111 ? 24.418 0.674 -4.014 1.00 69.69 111 LEU A N 1
ATOM 872 C CA . LEU A 1 111 ? 25.597 0.012 -3.459 1.00 69.69 111 LEU A CA 1
ATOM 873 C C . LEU A 1 111 ? 26.426 -0.592 -4.598 1.00 69.69 111 LEU A C 1
ATOM 875 O O . LEU A 1 111 ? 26.040 -1.590 -5.202 1.00 69.69 111 LEU A O 1
ATOM 879 N N . VAL A 1 112 ? 27.575 0.012 -4.902 1.00 67.75 112 VAL A N 1
ATOM 880 C CA . VAL A 1 112 ? 28.540 -0.540 -5.865 1.0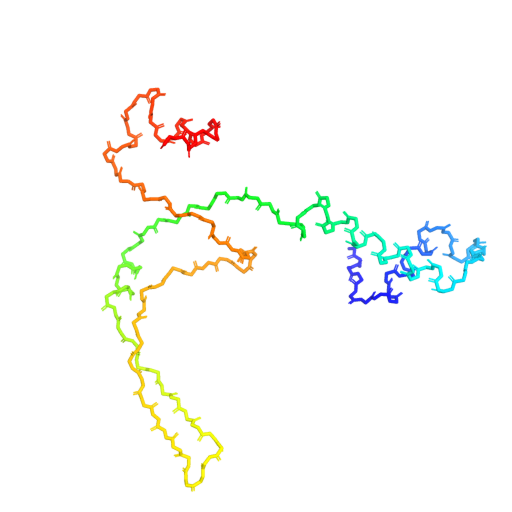0 67.75 112 VAL A CA 1
ATOM 881 C C . VAL A 1 112 ? 29.657 -1.279 -5.128 1.00 67.75 112 VAL A C 1
ATOM 883 O O . VAL A 1 112 ? 30.190 -0.792 -4.131 1.00 67.75 112 VAL A O 1
ATOM 886 N N . SER A 1 113 ? 30.031 -2.465 -5.625 1.00 62.72 113 SER A N 1
ATOM 887 C CA . SER A 1 113 ? 30.946 -3.414 -4.956 1.00 62.72 113 SER A CA 1
ATOM 888 C C . SER A 1 113 ? 32.305 -2.838 -4.530 1.00 62.72 113 SER A C 1
ATOM 890 O O . SER A 1 113 ? 32.925 -3.371 -3.612 1.00 62.72 113 SER A O 1
ATOM 892 N N . ASN A 1 114 ? 32.765 -1.739 -5.134 1.00 60.34 114 ASN A N 1
ATOM 893 C CA . ASN A 1 114 ? 34.027 -1.097 -4.761 1.00 60.34 114 ASN A CA 1
ATOM 894 C C . ASN A 1 114 ? 33.981 -0.317 -3.432 1.00 60.34 114 ASN A C 1
ATOM 896 O O . ASN A 1 114 ? 35.040 -0.108 -2.848 1.00 60.34 114 ASN A O 1
ATOM 900 N N . SER A 1 115 ? 32.802 0.072 -2.929 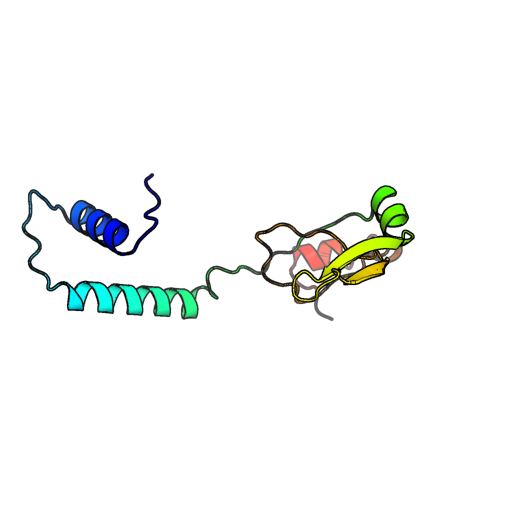1.00 57.03 115 SER A N 1
ATOM 901 C CA . SER A 1 115 ? 32.658 0.831 -1.667 1.00 57.03 115 SER A CA 1
ATOM 902 C C . SER A 1 115 ? 32.285 -0.028 -0.452 1.00 57.03 115 SER A C 1
ATOM 904 O O . SER A 1 115 ? 32.227 0.476 0.666 1.00 57.03 115 SER A O 1
ATOM 906 N N . ILE A 1 116 ? 32.041 -1.330 -0.637 1.00 58.94 116 ILE A N 1
ATOM 907 C CA . ILE A 1 116 ? 31.538 -2.213 0.432 1.00 58.94 116 ILE A CA 1
ATOM 908 C C . ILE A 1 116 ? 32.674 -2.705 1.348 1.00 58.94 116 ILE A C 1
ATOM 910 O O . ILE A 1 116 ? 32.455 -2.932 2.531 1.00 58.94 116 ILE A O 1
ATOM 914 N N . ARG A 1 117 ? 33.915 -2.822 0.846 1.00 57.94 117 ARG A N 1
ATOM 915 C CA . ARG A 1 117 ? 35.002 -3.536 1.552 1.00 57.94 117 ARG A CA 1
ATOM 916 C C . ARG A 1 117 ? 36.161 -2.668 2.056 1.00 57.94 117 ARG A C 1
ATOM 918 O O . ARG A 1 117 ? 37.292 -3.145 2.103 1.00 57.94 117 ARG A O 1
ATOM 925 N N . SER A 1 118 ? 35.926 -1.407 2.419 1.00 56.72 118 SER A N 1
ATOM 926 C CA . SER A 1 118 ? 36.997 -0.539 2.935 1.00 56.72 118 SER A CA 1
ATOM 927 C C . SER A 1 118 ? 36.931 -0.365 4.456 1.00 56.72 118 SER A C 1
ATOM 929 O O . SER A 1 118 ? 36.605 0.712 4.947 1.00 56.72 118 SER A O 1
ATOM 931 N N . ASN A 1 119 ? 37.307 -1.413 5.202 1.00 60.47 119 ASN A N 1
ATOM 932 C CA . ASN A 1 119 ? 37.610 -1.348 6.643 1.00 60.47 119 ASN A CA 1
ATOM 933 C C . ASN A 1 119 ? 36.511 -0.653 7.488 1.00 60.47 119 ASN A C 1
ATOM 935 O O . ASN A 1 119 ? 35.339 -0.677 7.126 1.00 60.47 119 ASN A O 1
ATOM 939 N N . LEU A 1 120 ? 36.874 -0.047 8.625 1.00 59.97 120 LEU A N 1
ATOM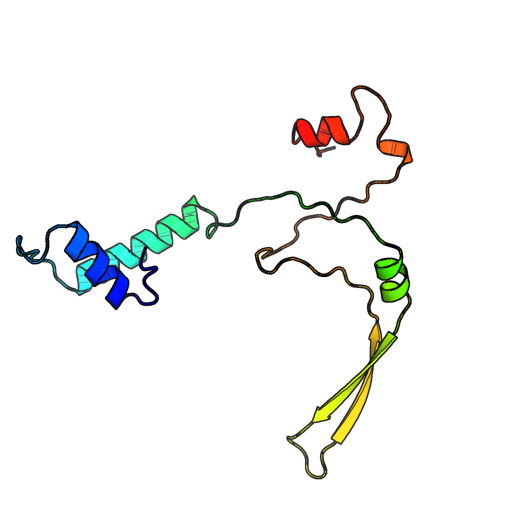 940 C CA . LEU A 1 120 ? 36.001 0.638 9.601 1.00 59.97 120 LEU A CA 1
ATOM 941 C C . LEU A 1 120 ? 35.127 1.779 9.013 1.00 59.97 120 LEU A C 1
ATOM 943 O O . LEU A 1 120 ? 34.344 2.383 9.733 1.00 59.97 120 LEU A O 1
ATOM 947 N N . PHE A 1 121 ? 35.243 2.070 7.714 1.00 58.97 121 PHE A N 1
ATOM 948 C CA . PHE A 1 121 ? 34.468 3.080 6.985 1.00 58.97 121 PHE A CA 1
ATOM 949 C C . PHE A 1 121 ? 33.651 2.485 5.827 1.00 58.97 121 PHE A C 1
ATOM 951 O O . PHE A 1 121 ? 33.187 3.215 4.954 1.00 58.97 121 PHE A O 1
ATOM 958 N N . GLY A 1 122 ? 33.499 1.158 5.780 1.00 64.81 122 GLY A N 1
ATOM 959 C CA . GLY A 1 122 ? 32.642 0.490 4.808 1.00 64.81 122 GLY A CA 1
ATOM 960 C C . GLY A 1 122 ? 31.167 0.840 5.013 1.00 64.81 122 GLY A C 1
ATOM 961 O O . GLY A 1 122 ? 30.720 1.106 6.130 1.00 64.81 122 GLY A O 1
ATOM 962 N N . VAL A 1 123 ? 30.390 0.790 3.929 1.00 65.00 123 VAL A N 1
ATOM 963 C CA . VAL A 1 123 ? 28.950 1.109 3.952 1.00 65.00 123 VAL A CA 1
ATOM 964 C C . VAL A 1 123 ? 28.162 0.183 4.893 1.00 65.00 123 VAL A C 1
ATOM 966 O O . VAL A 1 123 ? 27.170 0.604 5.475 1.00 65.00 123 VAL A O 1
ATOM 969 N N . GLU A 1 124 ? 28.634 -1.046 5.122 1.00 69.06 124 GLU A N 1
ATOM 970 C CA . GLU A 1 124 ? 28.065 -1.968 6.120 1.00 69.06 124 GLU A CA 1
ATOM 971 C C . GLU A 1 124 ? 28.154 -1.405 7.548 1.00 69.06 124 GLU A C 1
ATOM 973 O O . GLU A 1 124 ? 27.205 -1.512 8.325 1.00 69.06 124 GLU A O 1
ATOM 978 N N . PHE A 1 125 ? 29.274 -0.758 7.884 1.00 64.69 125 PHE A N 1
ATOM 979 C CA . PHE A 1 125 ? 29.498 -0.165 9.201 1.00 64.69 125 PHE A CA 1
ATOM 980 C C . PHE A 1 125 ? 28.672 1.116 9.386 1.00 64.69 125 PHE A C 1
ATOM 982 O O . PHE A 1 125 ? 28.073 1.321 10.438 1.00 64.69 125 PHE A O 1
ATOM 989 N N . GLN A 1 126 ? 28.556 1.932 8.337 1.00 67.12 126 GLN A N 1
ATOM 990 C CA . GLN A 1 126 ? 27.685 3.115 8.321 1.00 67.12 126 GLN A CA 1
ATOM 991 C C . GLN A 1 126 ? 26.198 2.744 8.422 1.00 67.12 126 GLN A C 1
ATOM 993 O O . GLN A 1 126 ? 25.448 3.390 9.151 1.00 67.12 126 GLN A O 1
ATOM 998 N N . LEU A 1 127 ? 25.774 1.660 7.763 1.00 70.81 127 LEU A N 1
ATOM 999 C CA . LEU A 1 127 ? 24.408 1.146 7.867 1.00 70.81 127 LEU A CA 1
ATOM 1000 C C . LEU A 1 127 ? 24.103 0.633 9.282 1.00 70.81 127 LEU A C 1
ATOM 1002 O O . LEU A 1 127 ? 23.038 0.931 9.815 1.00 70.81 127 LEU A O 1
ATOM 1006 N N . PHE A 1 128 ? 25.041 -0.083 9.917 1.00 66.94 128 PHE A N 1
ATOM 1007 C CA . PHE A 1 128 ? 24.878 -0.557 11.297 1.00 66.94 128 PHE A CA 1
ATOM 1008 C C . PHE A 1 128 ? 24.773 0.593 12.307 1.00 66.94 128 PHE A C 1
ATOM 1010 O O . PHE A 1 128 ? 24.025 0.505 13.278 1.00 66.94 128 PHE A O 1
ATOM 1017 N N . LEU A 1 129 ? 25.497 1.687 12.067 1.00 70.19 129 LEU A N 1
ATOM 1018 C CA . LEU A 1 129 ? 25.458 2.877 12.914 1.00 70.19 129 LEU A CA 1
ATOM 1019 C C . LEU A 1 129 ? 24.310 3.841 12.577 1.00 70.19 129 LEU A C 1
ATOM 1021 O O . LEU A 1 129 ? 24.230 4.902 13.190 1.00 70.19 129 LEU A O 1
ATOM 1025 N N . ASN A 1 130 ? 23.415 3.489 11.638 1.00 66.00 130 ASN A N 1
ATOM 1026 C CA . ASN A 1 130 ? 22.384 4.388 11.097 1.00 66.00 130 ASN A CA 1
ATOM 1027 C C . ASN A 1 130 ? 22.950 5.739 10.614 1.00 66.00 130 ASN A C 1
ATOM 1029 O O . ASN A 1 130 ? 22.227 6.730 10.518 1.00 66.00 130 ASN A O 1
ATOM 1033 N N . ASP A 1 131 ? 24.239 5.765 10.286 1.00 61.03 131 ASP A N 1
ATOM 1034 C CA . ASP A 1 131 ? 25.003 6.948 9.913 1.00 61.03 131 ASP A CA 1
ATOM 1035 C C . ASP A 1 131 ? 25.313 6.890 8.421 1.00 61.03 131 ASP A C 1
ATOM 1037 O O . ASP A 1 131 ? 26.454 6.865 7.966 1.00 61.03 131 ASP A O 1
ATOM 1041 N N . LEU A 1 132 ? 24.246 6.789 7.632 1.00 59.34 132 LEU A N 1
ATOM 1042 C CA . LEU A 1 132 ? 24.319 6.928 6.187 1.00 59.34 132 LEU A CA 1
ATOM 1043 C C . LEU A 1 132 ? 24.069 8.400 5.821 1.00 59.34 132 LEU A C 1
ATOM 1045 O O . LEU A 1 132 ? 23.150 8.714 5.066 1.00 59.34 132 LEU A O 1
ATOM 1049 N N . TYR A 1 133 ? 24.827 9.308 6.446 1.00 52.38 133 TYR A N 1
ATOM 1050 C CA . TYR A 1 133 ? 24.743 10.753 6.230 1.00 52.38 133 TYR A CA 1
ATOM 1051 C C . TYR A 1 133 ? 26.126 11.424 6.270 1.00 52.38 133 TYR A C 1
ATOM 1053 O O . TYR A 1 133 ? 26.533 12.039 7.252 1.00 52.38 133 TYR A O 1
ATOM 1061 N N . ALA A 1 134 ? 26.794 11.381 5.118 1.00 45.53 134 ALA A N 1
ATOM 1062 C CA . ALA A 1 134 ? 27.491 12.530 4.544 1.00 45.53 134 ALA A CA 1
ATOM 1063 C C . ALA A 1 134 ? 27.152 12.598 3.049 1.00 45.53 134 ALA A C 1
ATOM 1065 O O . ALA A 1 134 ? 27.163 11.526 2.399 1.00 45.53 134 ALA A O 1
#

Radius of gyration: 25.9 Å; chains: 1; bounding box: 61×25×67 Å

Sequence (134 aa):
MASPSSRAELITYCKRQLGEPVLQVNIDDEQVNNVIDDTFQFFQENCYNGMERAYLYHEISADDKTRFAATVTKTVTDTNVTPNATGTWLEATNFIPIPDHVVGITRVFGLVSNSIRSNLFGVEFQLFLNDLYA

Foldseek 3Di:
DDPDPDPVSVVVVVVVVVPPPVDDDPDDPVVSVVVVVVVQVVCCVPCVNVDDDDDDDDDCDPVLVVLQPDWDWDWDWDPPDVVIDIDTDTHGRNDDDDDPSDPDDPDDDDDDPVQQPDPCRGVVNCVVVVNPDD

Secondary structure (DSSP, 8-state):
-----SHHHHHHHHHHHTTTTTS-----HHHHHHHHHHHHHHHHHHHGGG-----------HHHHHHHH-EEEEEEEESSSSSPEEEEEEEE-------TT----S------GGGS-SGGGSHHHHHHTT----

pLDDT: mean 77.76, std 9.91, range [45.53, 89.19]